Protein AF-A0A938MAY7-F1 (afdb_monomer_lite)

pLDDT: mean 86.53, std 16.16, range [38.97, 98.62]

Radius of gyration: 25.91 Å; chains: 1; bounding box: 100×34×67 Å

Secondary structure (DSSP, 8-state):
--PPPP-------------PPP-PPPEEEEE---EEEE--STT-TT-EEEEEEEEEEETTEEEEEEEEEE--GGGTTB-B-SS-SEEEEESTTS-B-SS-SEEEEETTEEGGGBPEEEEEEEE-BSEEEEEEEEE-SSEEEEEEEEEETT-SS-EEEEEEEESS----EEEEE-B-

Foldseek 3Di:
DDDDDDDDDDDDPPDPPPPPDDPFQKKDKDWPDWDWDQDPDPVRHRFIKIKIWMWIDGPPAIKIWMAIFRPGCVLVQWTDDDQAGIWICPPVVFQIDNHNQKWKDFPNHTLRRGDWPDWDWDDITQKTKIWTWGDDCFWTKIWMWMDGGPDNDIDIDIDTDTPHDGPDMDMDGDGD

Structure (mmCIF, N/CA/C/O backbone):
data_AF-A0A938MAY7-F1
#
_entry.id   AF-A0A938MAY7-F1
#
loop_
_atom_site.group_PDB
_atom_site.id
_atom_site.type_symbol
_atom_site.label_atom_id
_atom_site.label_alt_id
_atom_site.label_comp_id
_atom_site.label_asym_id
_atom_site.label_entity_id
_atom_site.label_seq_id
_atom_site.pdbx_PDB_ins_code
_atom_site.Cartn_x
_atom_site.Cartn_y
_atom_site.Cartn_z
_atom_site.occupancy
_atom_site.B_iso_or_equiv
_atom_site.auth_seq_id
_atom_site.auth_comp_id
_atom_site.auth_asym_id
_atom_site.auth_atom_id
_atom_site.pdbx_PDB_model_num
ATOM 1 N N . MET A 1 1 ? -77.585 -21.362 47.123 1.00 42.91 1 MET A N 1
ATOM 2 C CA . MET A 1 1 ? -76.107 -21.388 47.096 1.00 42.91 1 MET A CA 1
ATOM 3 C C . MET A 1 1 ? -75.673 -21.172 45.657 1.00 42.91 1 MET A C 1
ATOM 5 O O . MET A 1 1 ? -75.699 -22.120 44.889 1.00 42.91 1 MET A O 1
ATOM 9 N N . THR A 1 2 ? -75.339 -19.943 45.265 1.00 38.97 2 THR A N 1
ATOM 10 C CA . THR A 1 2 ? -74.936 -19.649 43.880 1.00 38.97 2 THR A CA 1
ATOM 11 C C . THR A 1 2 ? -73.815 -18.620 43.941 1.00 38.97 2 THR A C 1
ATOM 13 O O . THR A 1 2 ? -74.034 -17.493 44.377 1.00 38.97 2 THR A O 1
ATOM 16 N N . ARG A 1 3 ? -72.587 -19.046 43.630 1.00 40.00 3 ARG A N 1
ATOM 17 C CA . ARG A 1 3 ? -71.384 -18.204 43.654 1.00 40.00 3 ARG A CA 1
ATOM 18 C C . ARG A 1 3 ? -71.225 -17.517 42.295 1.00 40.00 3 ARG A C 1
ATOM 20 O O . ARG A 1 3 ? -71.131 -18.201 41.282 1.00 40.00 3 ARG A O 1
ATOM 27 N N . LEU A 1 4 ? -71.181 -16.185 42.298 1.00 42.34 4 LEU A N 1
ATOM 28 C CA . LEU A 1 4 ? -70.714 -15.363 41.179 1.00 42.34 4 LEU A CA 1
ATOM 29 C C . LEU A 1 4 ? -69.180 -15.438 41.118 1.00 42.34 4 LEU A C 1
ATOM 31 O O . LEU A 1 4 ? -68.519 -15.193 42.127 1.00 42.34 4 LEU A O 1
ATOM 35 N N . ALA A 1 5 ? -68.620 -15.745 39.949 1.00 44.94 5 ALA A N 1
ATOM 36 C CA . ALA A 1 5 ? -67.189 -15.633 39.680 1.00 44.94 5 ALA A CA 1
ATOM 37 C C . ALA A 1 5 ? -66.930 -14.358 38.862 1.00 44.94 5 ALA A C 1
ATOM 39 O O . ALA A 1 5 ? -67.436 -14.225 37.749 1.00 44.94 5 ALA A O 1
ATOM 40 N N . LEU A 1 6 ? -66.161 -13.419 39.421 1.00 44.78 6 LEU A N 1
ATOM 41 C CA . LEU A 1 6 ? -65.606 -12.283 38.682 1.00 44.78 6 LEU A CA 1
ATOM 42 C C . LEU A 1 6 ? -64.390 -12.757 37.877 1.00 44.78 6 LEU A C 1
ATOM 44 O O . LEU A 1 6 ? -63.420 -13.251 38.449 1.00 44.78 6 LEU A O 1
ATOM 48 N N . ILE A 1 7 ? -64.429 -12.561 36.561 1.00 47.28 7 ILE A N 1
ATOM 49 C CA . ILE A 1 7 ? -63.273 -12.711 35.674 1.00 47.28 7 ILE A CA 1
ATOM 50 C C . ILE A 1 7 ? -62.605 -11.337 35.574 1.00 47.28 7 ILE A C 1
ATOM 52 O O . ILE A 1 7 ? -63.145 -10.418 34.962 1.00 47.28 7 ILE A O 1
ATOM 56 N N . GLY A 1 8 ? -61.448 -11.184 36.218 1.00 44.94 8 GLY A N 1
ATOM 57 C CA . GLY A 1 8 ? -60.592 -10.011 36.067 1.00 44.94 8 GLY A CA 1
ATOM 58 C C . GLY A 1 8 ? -59.735 -10.138 34.809 1.00 44.94 8 GLY A C 1
ATOM 59 O O . GLY A 1 8 ? -58.940 -11.068 34.697 1.00 44.94 8 GLY A O 1
ATOM 60 N N . VAL A 1 9 ? -59.888 -9.208 33.867 1.00 48.16 9 VAL A N 1
ATOM 61 C CA . VAL A 1 9 ? -59.001 -9.076 32.703 1.00 48.16 9 VAL A CA 1
ATOM 62 C C . VAL A 1 9 ? -57.817 -8.202 33.111 1.00 48.16 9 VAL A C 1
ATOM 64 O O . VAL A 1 9 ? -57.969 -7.003 33.335 1.00 48.16 9 VAL A O 1
ATOM 67 N N . ALA A 1 10 ? -56.635 -8.803 33.232 1.00 50.62 10 ALA A N 1
ATOM 68 C CA . ALA A 1 10 ? -55.390 -8.072 33.429 1.00 50.62 10 ALA A CA 1
ATOM 69 C C . ALA A 1 10 ? -54.884 -7.556 32.072 1.00 50.62 10 ALA A C 1
ATOM 71 O O . ALA A 1 10 ? -54.465 -8.334 31.217 1.00 50.62 10 ALA A O 1
ATOM 72 N N . VAL A 1 11 ? -54.928 -6.238 31.869 1.00 52.69 11 VAL A N 1
ATOM 73 C CA . VAL A 1 11 ? -54.306 -5.573 30.717 1.00 52.69 11 VAL A CA 1
ATOM 74 C C . VAL A 1 11 ? -52.809 -5.448 31.001 1.00 52.69 11 VAL A C 1
ATOM 76 O O . VAL A 1 11 ? -52.375 -4.584 31.760 1.00 52.69 11 VAL A O 1
ATOM 79 N N . GLY A 1 12 ? -52.017 -6.355 30.430 1.00 48.31 12 GLY A N 1
ATOM 80 C CA . GLY A 1 12 ? -50.560 -6.293 30.479 1.00 48.31 12 GLY A CA 1
ATOM 81 C C . GLY A 1 12 ? -50.038 -5.192 29.558 1.00 48.31 12 GLY A C 1
ATOM 82 O O . GLY A 1 12 ? -50.085 -5.327 28.337 1.00 48.31 12 GLY A O 1
ATOM 83 N N . LEU A 1 13 ? -49.533 -4.105 30.139 1.00 53.72 13 LEU A N 1
ATOM 84 C CA . LEU A 1 13 ? -48.822 -3.055 29.417 1.00 53.72 13 LEU A CA 1
ATOM 85 C C . LEU A 1 13 ? -47.450 -3.605 28.987 1.00 53.72 13 LEU A C 1
ATOM 87 O O . LEU A 1 13 ? -46.509 -3.658 29.779 1.00 53.72 13 LEU A O 1
ATOM 91 N N . ALA A 1 14 ? -47.345 -4.069 27.742 1.00 57.06 14 ALA A N 1
ATOM 92 C CA . ALA A 1 14 ? -46.080 -4.499 27.163 1.00 57.06 14 ALA A CA 1
ATOM 93 C C . ALA A 1 14 ? -45.182 -3.271 26.938 1.00 57.06 14 ALA A C 1
ATOM 95 O O . ALA A 1 14 ? -45.362 -2.514 25.985 1.00 57.06 14 ALA A O 1
ATOM 96 N N . LEU A 1 15 ? -44.217 -3.058 27.8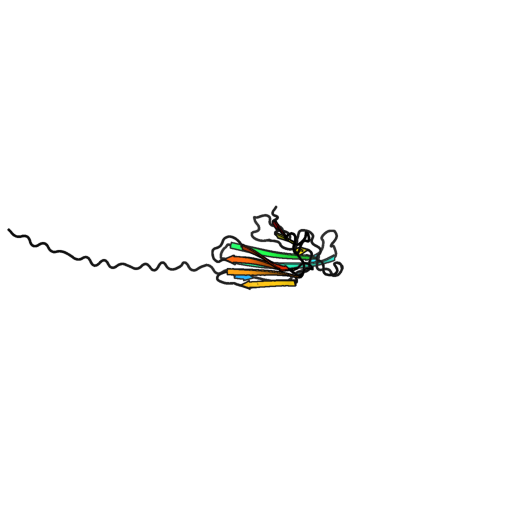34 1.00 52.91 15 LEU A N 1
ATOM 97 C CA . LEU A 1 15 ? -43.126 -2.110 27.626 1.00 52.91 15 LEU A CA 1
ATOM 98 C C . LEU A 1 15 ? -42.259 -2.621 26.472 1.00 52.91 15 LEU A C 1
ATOM 100 O O . LEU A 1 15 ? -41.430 -3.516 26.644 1.00 52.91 15 LEU A O 1
ATOM 104 N N . LEU A 1 16 ? -42.464 -2.047 25.287 1.00 52.69 16 LEU A N 1
ATOM 105 C CA . LEU A 1 16 ? -41.584 -2.220 24.140 1.00 52.69 16 LEU A CA 1
ATOM 106 C C . LEU A 1 16 ? -40.222 -1.605 24.504 1.00 52.69 16 LEU A C 1
ATOM 108 O O . LEU A 1 16 ? -40.011 -0.397 24.398 1.00 52.69 16 LEU A O 1
ATOM 112 N N . ARG A 1 17 ? -39.287 -2.428 24.989 1.00 54.19 17 ARG A N 1
ATOM 113 C CA . ARG A 1 17 ? -37.871 -2.057 25.037 1.00 54.19 17 ARG A CA 1
ATOM 114 C C . ARG A 1 17 ? -37.397 -1.968 23.591 1.00 54.19 17 ARG A C 1
ATOM 116 O O . ARG A 1 17 ? -37.033 -2.979 22.998 1.00 54.19 17 ARG A O 1
ATOM 123 N N . CYS A 1 18 ? -37.404 -0.765 23.024 1.00 48.69 18 CYS A N 1
ATOM 124 C CA . CYS A 1 18 ? -36.541 -0.469 21.891 1.00 48.69 18 CYS A CA 1
ATOM 125 C C . CYS A 1 18 ? -35.114 -0.763 22.358 1.00 48.69 18 CYS A C 1
ATOM 127 O O . CYS A 1 18 ? -34.572 -0.034 23.190 1.00 48.69 18 CYS A O 1
ATOM 129 N N . ALA A 1 19 ? -34.539 -1.873 21.898 1.00 56.53 19 ALA A N 1
ATOM 130 C CA . ALA A 1 19 ? -33.116 -2.117 22.032 1.00 56.53 19 ALA A CA 1
ATOM 131 C C . ALA A 1 19 ? -32.419 -0.975 21.286 1.00 56.53 19 ALA A C 1
ATOM 133 O O . ALA A 1 19 ? -32.427 -0.937 20.056 1.00 56.53 19 ALA A O 1
ATOM 134 N N . GLY A 1 20 ? -31.926 0.017 22.028 1.00 49.12 20 GLY A N 1
ATOM 135 C CA . GLY A 1 20 ? -31.097 1.066 21.458 1.00 49.12 20 GLY A CA 1
ATOM 136 C C . GLY A 1 20 ? -29.896 0.388 20.823 1.00 49.12 20 GLY A C 1
ATOM 137 O O . GLY A 1 20 ? -29.165 -0.317 21.516 1.00 49.12 20 GLY A O 1
ATOM 138 N N . ALA A 1 21 ? -29.736 0.539 19.508 1.00 61.38 21 ALA A N 1
ATOM 139 C CA . ALA A 1 21 ? -28.506 0.144 18.848 1.00 61.38 21 ALA A CA 1
ATOM 140 C C . ALA A 1 21 ? -27.360 0.854 19.577 1.00 61.38 21 ALA A C 1
ATOM 142 O O . ALA A 1 21 ? -27.365 2.081 19.692 1.00 61.38 21 ALA A O 1
ATOM 143 N N . GLU A 1 22 ? -26.438 0.078 20.138 1.00 62.03 22 GLU A N 1
ATOM 144 C CA . GLU A 1 22 ? -25.257 0.618 20.796 1.00 62.03 22 GLU A CA 1
ATOM 145 C C . GLU A 1 22 ? -24.526 1.520 19.796 1.00 62.03 22 GLU A C 1
ATOM 147 O O . GLU A 1 22 ? -24.311 1.139 18.640 1.00 62.03 22 GLU A O 1
ATOM 152 N N . ALA A 1 23 ? -24.234 2.756 20.205 1.00 68.56 23 ALA A N 1
ATOM 153 C CA . ALA A 1 23 ? -23.611 3.732 19.327 1.00 68.56 23 ALA A CA 1
ATOM 154 C C . ALA A 1 23 ? -22.223 3.219 18.922 1.00 68.56 23 ALA A C 1
ATOM 156 O O . ALA A 1 23 ? -21.291 3.185 19.723 1.00 68.56 23 ALA A O 1
ATOM 157 N N . LYS A 1 24 ? -22.109 2.801 17.663 1.00 83.44 24 LYS A N 1
ATOM 158 C CA . LYS A 1 24 ? -20.877 2.311 17.052 1.00 83.44 24 LYS A CA 1
ATOM 159 C C . LYS A 1 24 ? -19.767 3.358 17.177 1.00 83.44 24 LYS A C 1
ATOM 161 O O . LYS A 1 24 ? -19.937 4.494 16.737 1.00 83.44 24 LYS A O 1
ATOM 166 N N . THR A 1 25 ? -18.629 2.988 17.772 1.00 91.38 25 THR A N 1
ATOM 167 C CA . THR A 1 25 ? -17.467 3.883 17.877 1.00 91.38 25 THR A CA 1
ATOM 168 C C . THR A 1 25 ? -16.945 4.201 16.476 1.00 91.38 25 THR A C 1
ATOM 170 O O . THR A 1 25 ? -16.544 3.276 15.768 1.00 91.38 25 THR A O 1
ATOM 173 N N . PRO A 1 26 ? -16.945 5.466 16.032 1.00 94.88 26 PRO A N 1
ATOM 174 C CA . PRO A 1 26 ? -16.526 5.789 14.679 1.00 94.88 26 PRO A CA 1
ATOM 175 C C . PRO A 1 26 ? -15.035 5.509 14.484 1.00 94.88 26 PRO A C 1
ATOM 177 O O . PRO A 1 26 ? -14.217 5.685 15.390 1.00 94.88 26 PRO A O 1
ATOM 180 N N . VAL A 1 27 ? -14.690 5.116 13.266 1.00 97.62 27 VAL A N 1
ATOM 181 C CA . VAL A 1 27 ? -13.322 4.957 12.804 1.00 97.62 27 VAL A CA 1
ATOM 182 C C . VAL A 1 27 ? -12.778 6.312 12.373 1.00 97.62 27 VAL A C 1
ATOM 184 O O . VAL A 1 27 ? -13.333 6.964 11.484 1.00 97.62 27 VAL A O 1
ATOM 187 N N . THR A 1 28 ? -11.674 6.730 12.978 1.00 97.81 28 THR A N 1
ATOM 188 C CA . THR A 1 28 ? -10.904 7.899 12.559 1.00 97.81 28 THR A CA 1
ATOM 189 C C . THR A 1 28 ? -9.724 7.457 11.704 1.00 97.81 28 THR A C 1
ATOM 191 O O . THR A 1 28 ? -9.133 6.395 11.921 1.00 97.81 28 THR A O 1
ATOM 194 N N . VAL A 1 29 ? -9.389 8.269 10.702 1.00 98.12 29 VAL A N 1
ATOM 195 C CA . VAL A 1 29 ? -8.237 8.029 9.834 1.00 98.12 29 VAL A CA 1
ATOM 196 C C . VAL A 1 29 ? -7.326 9.245 9.874 1.00 98.12 29 VAL A C 1
ATOM 198 O O . VAL A 1 29 ? -7.790 10.377 9.771 1.00 98.12 29 VAL A O 1
ATOM 201 N N . SER A 1 30 ? -6.025 9.019 10.044 1.00 97.62 30 SER A N 1
ATOM 202 C CA . SER A 1 30 ? -5.022 10.086 10.014 1.00 97.62 30 SER A CA 1
ATOM 203 C C . SER A 1 30 ? -3.908 9.764 9.031 1.00 97.62 30 SER A C 1
ATOM 205 O O . SER A 1 30 ? -3.402 8.644 8.992 1.00 97.62 30 SER A O 1
ATOM 207 N N . ASP A 1 31 ? -3.521 10.766 8.250 1.00 97.44 31 ASP A N 1
ATOM 208 C CA . ASP A 1 31 ? -2.471 10.696 7.242 1.00 97.44 31 ASP A CA 1
ATOM 209 C C . ASP A 1 31 ? -1.627 11.965 7.347 1.00 97.44 31 ASP A C 1
ATOM 211 O O . ASP A 1 31 ? -2.150 13.076 7.270 1.00 97.44 31 ASP A O 1
ATOM 215 N N . LYS A 1 32 ? -0.320 11.808 7.559 1.00 91.81 32 LYS A N 1
ATOM 216 C CA . LYS A 1 32 ? 0.619 12.939 7.639 1.00 91.81 32 LYS A CA 1
ATOM 217 C C . LYS A 1 32 ? 1.245 13.277 6.284 1.00 91.81 32 LYS A C 1
ATOM 219 O O . LYS A 1 32 ? 2.141 14.117 6.218 1.00 91.81 32 LYS A O 1
ATOM 224 N N . GLY A 1 33 ? 0.796 12.616 5.220 1.00 95.81 33 GLY A N 1
ATOM 225 C CA . GLY A 1 33 ? 1.395 12.702 3.901 1.00 95.81 33 GLY A CA 1
ATOM 226 C C . GLY A 1 33 ? 2.770 12.029 3.832 1.00 95.81 33 GLY A C 1
ATOM 227 O O . GLY A 1 33 ? 3.271 11.500 4.833 1.00 95.81 33 GLY A O 1
ATOM 228 N N . PRO A 1 34 ? 3.387 12.031 2.641 1.00 96.06 34 PRO A N 1
ATOM 229 C CA . PRO A 1 34 ? 4.725 11.492 2.455 1.00 96.06 34 PRO A CA 1
ATOM 230 C C . PRO A 1 34 ? 5.749 12.323 3.232 1.00 96.06 34 PRO A C 1
ATOM 232 O O . PRO A 1 34 ? 5.773 13.552 3.160 1.00 96.06 34 PRO A O 1
ATOM 235 N N . GLN A 1 35 ? 6.614 11.630 3.957 1.00 95.50 35 GLN A N 1
ATOM 236 C CA . GLN A 1 35 ? 7.799 12.169 4.605 1.00 95.50 35 GLN A CA 1
ATOM 237 C C . GLN A 1 35 ? 9.023 11.672 3.842 1.00 95.50 35 GLN A C 1
ATOM 239 O O . GLN A 1 35 ? 9.025 10.557 3.322 1.00 95.50 35 GLN A O 1
ATOM 244 N N . TYR A 1 36 ? 10.069 12.493 3.770 1.00 95.12 36 TYR A N 1
ATOM 245 C CA . TYR A 1 36 ? 11.293 12.127 3.066 1.00 95.12 36 TYR A CA 1
ATOM 246 C C . TYR A 1 36 ? 12.493 12.199 3.992 1.00 95.12 36 TYR A C 1
ATOM 248 O O . TYR A 1 36 ? 12.634 13.147 4.764 1.00 95.12 36 TYR A O 1
ATOM 256 N N . ARG A 1 37 ? 13.381 11.214 3.878 1.00 93.06 37 ARG A N 1
ATOM 257 C CA . ARG A 1 37 ? 14.632 11.160 4.636 1.00 93.06 37 ARG A CA 1
ATOM 258 C C . ARG A 1 37 ? 15.784 10.681 3.770 1.00 93.06 37 ARG A C 1
ATOM 260 O O . ARG A 1 37 ? 15.583 9.983 2.780 1.00 93.06 37 ARG A O 1
ATOM 267 N N . THR A 1 38 ? 16.994 11.014 4.189 1.00 94.31 38 THR A N 1
ATOM 268 C CA . THR A 1 38 ? 18.214 10.442 3.624 1.00 94.31 38 THR A CA 1
ATOM 269 C C . THR A 1 38 ? 18.517 9.125 4.326 1.00 94.31 38 THR A C 1
ATOM 271 O O . THR A 1 38 ? 18.534 9.056 5.556 1.00 94.31 38 THR A O 1
ATOM 274 N N . SER A 1 39 ? 18.723 8.065 3.552 1.00 89.44 39 SER A N 1
ATOM 275 C CA . SER A 1 39 ? 18.990 6.734 4.085 1.00 89.44 39 SER A CA 1
ATOM 276 C C . SER A 1 39 ? 20.431 6.568 4.564 1.00 89.44 39 SER A C 1
ATOM 278 O O . SER A 1 39 ? 21.372 7.151 4.022 1.00 89.44 39 SER A O 1
ATOM 280 N N . GLN A 1 40 ? 20.575 5.727 5.587 1.00 88.69 40 GLN A N 1
ATOM 281 C CA . GLN A 1 40 ? 21.846 5.212 6.097 1.00 88.69 40 GLN A CA 1
ATOM 282 C C . GLN A 1 40 ? 21.950 3.685 5.935 1.00 88.69 40 GLN A C 1
ATOM 284 O O . GLN A 1 40 ? 22.878 3.079 6.461 1.00 88.69 40 GLN A O 1
ATOM 289 N N . TYR A 1 41 ? 20.997 3.048 5.245 1.00 83.38 41 TYR A N 1
ATOM 290 C CA . TYR A 1 41 ? 21.063 1.615 4.970 1.00 83.38 41 TYR A CA 1
ATOM 291 C C . TYR A 1 41 ? 22.261 1.307 4.072 1.00 83.38 41 TYR A C 1
ATOM 293 O O . TYR A 1 41 ? 22.546 2.067 3.141 1.00 83.38 41 TYR A O 1
ATOM 301 N N . ALA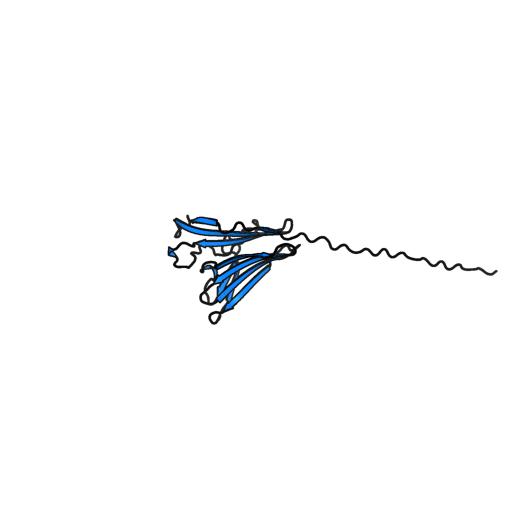 A 1 42 ? 22.933 0.184 4.340 1.00 82.75 42 ALA A N 1
ATOM 302 C CA . ALA A 1 42 ? 23.954 -0.352 3.446 1.00 82.75 42 ALA A CA 1
ATOM 303 C C . ALA A 1 42 ? 23.391 -0.448 2.014 1.00 82.75 42 ALA A C 1
ATOM 305 O O . ALA A 1 42 ? 22.200 -0.697 1.831 1.00 82.75 42 ALA A O 1
ATOM 306 N N . ASP A 1 43 ? 24.226 -0.144 1.019 1.00 85.25 43 ASP A N 1
ATOM 307 C CA . ASP A 1 43 ? 23.881 -0.066 -0.414 1.00 85.25 43 ASP A CA 1
ATOM 308 C C . ASP A 1 43 ? 22.883 1.036 -0.824 1.00 85.25 43 ASP A C 1
ATOM 310 O O . ASP A 1 43 ? 22.647 1.255 -2.010 1.00 85.25 43 ASP A O 1
ATOM 314 N N . HIS A 1 44 ? 22.353 1.795 0.139 1.00 87.88 44 HIS A N 1
ATOM 315 C CA . HIS A 1 44 ? 21.455 2.929 -0.085 1.00 87.88 44 HIS A CA 1
ATOM 316 C C . HIS A 1 44 ? 21.845 4.154 0.758 1.00 87.88 44 HIS A C 1
ATOM 318 O O . HIS A 1 44 ? 20.987 4.953 1.155 1.00 87.88 44 HIS A O 1
ATOM 324 N N . VAL A 1 45 ? 23.131 4.307 1.085 1.00 92.25 45 VAL A N 1
ATOM 325 C CA . VAL A 1 45 ? 23.627 5.459 1.850 1.00 92.25 45 VAL A CA 1
ATOM 326 C C . VAL A 1 45 ? 23.484 6.721 1.003 1.00 92.25 45 VAL A C 1
ATOM 328 O O . VAL A 1 45 ? 23.914 6.763 -0.145 1.00 92.25 45 VAL A O 1
ATOM 331 N N . GLY A 1 46 ? 22.872 7.762 1.568 1.00 93.06 46 GLY A N 1
ATOM 332 C CA . GLY A 1 46 ? 22.663 9.031 0.867 1.00 93.06 46 GLY A CA 1
ATOM 333 C C . GLY A 1 46 ? 21.434 9.057 -0.046 1.00 93.06 46 GLY A C 1
ATOM 334 O O . GLY A 1 46 ? 21.030 10.136 -0.469 1.00 93.06 46 GLY A O 1
ATOM 335 N N . HIS A 1 47 ? 20.797 7.910 -0.298 1.00 94.44 47 HIS A N 1
ATOM 336 C CA . HIS A 1 47 ? 19.613 7.844 -1.149 1.00 94.44 47 HIS A CA 1
ATOM 337 C C . HIS A 1 47 ? 18.389 8.463 -0.464 1.00 94.44 47 HIS A C 1
ATOM 339 O O . HIS A 1 47 ? 18.211 8.353 0.756 1.00 94.44 47 HIS A O 1
ATOM 345 N N . ARG A 1 48 ? 17.491 9.051 -1.259 1.00 94.06 48 ARG A N 1
ATOM 346 C CA . ARG A 1 48 ? 16.203 9.560 -0.769 1.00 94.06 48 ARG A CA 1
ATOM 347 C C . ARG A 1 48 ? 15.200 8.428 -0.533 1.00 94.06 48 ARG A C 1
ATOM 349 O O . ARG A 1 48 ? 14.831 7.708 -1.456 1.00 94.06 48 ARG A O 1
ATOM 356 N N . TYR A 1 49 ? 14.691 8.334 0.691 1.00 92.38 49 TYR A N 1
ATOM 357 C CA . TYR A 1 49 ? 13.584 7.457 1.067 1.00 92.38 49 TYR A CA 1
ATOM 358 C C . TYR A 1 49 ? 12.298 8.249 1.238 1.00 92.38 49 TYR A C 1
ATOM 360 O O . TYR A 1 49 ? 12.316 9.366 1.753 1.00 92.38 49 TYR A O 1
ATOM 368 N N . GLU A 1 50 ? 11.198 7.647 0.809 1.00 93.06 50 GLU A N 1
ATOM 369 C CA . GLU A 1 50 ? 9.839 8.066 1.117 1.00 93.06 50 GLU A CA 1
ATOM 370 C C . GLU A 1 50 ? 9.273 7.134 2.189 1.00 93.06 50 GLU A C 1
ATOM 372 O O . GLU A 1 50 ? 9.353 5.914 2.055 1.00 93.06 50 GLU A O 1
ATOM 377 N N . ASP A 1 51 ? 8.704 7.717 3.239 1.00 92.62 51 ASP A N 1
ATOM 378 C CA . ASP A 1 51 ? 7.980 7.032 4.301 1.00 92.62 51 ASP A CA 1
ATOM 379 C C . ASP A 1 51 ? 6.591 7.674 4.420 1.00 92.62 51 ASP A C 1
ATOM 381 O O . ASP A 1 51 ? 6.466 8.898 4.497 1.00 92.62 51 ASP A O 1
ATOM 385 N N . ARG A 1 52 ? 5.526 6.877 4.477 1.00 95.06 52 ARG A N 1
ATOM 386 C CA . ARG A 1 52 ? 4.164 7.384 4.691 1.00 95.06 52 ARG A CA 1
ATOM 387 C C . ARG A 1 52 ? 3.370 6.419 5.545 1.00 95.06 52 ARG A C 1
ATOM 389 O O . ARG A 1 52 ? 3.279 5.244 5.221 1.00 95.06 52 ARG A O 1
ATOM 396 N N . THR A 1 53 ? 2.765 6.914 6.619 1.00 95.75 53 THR A N 1
ATOM 397 C CA . THR A 1 53 ? 1.902 6.104 7.487 1.00 95.75 53 THR A CA 1
ATOM 398 C C . THR A 1 53 ? 0.501 6.680 7.502 1.00 95.75 53 THR A C 1
ATOM 400 O O . THR A 1 53 ? 0.323 7.846 7.856 1.00 95.75 53 THR A O 1
ATOM 403 N N . VAL A 1 54 ? -0.484 5.832 7.217 1.00 97.75 54 VAL A N 1
ATOM 404 C CA . VAL A 1 54 ? -1.894 6.108 7.491 1.00 97.75 54 VAL A CA 1
ATOM 405 C C . VAL A 1 54 ? -2.330 5.271 8.683 1.00 97.75 54 VAL A C 1
ATOM 407 O O . VAL A 1 54 ? -2.079 4.071 8.727 1.00 97.75 54 VAL A O 1
ATOM 410 N N . THR A 1 55 ? -2.956 5.900 9.674 1.00 97.50 55 THR A N 1
ATOM 411 C CA . THR A 1 55 ? -3.457 5.210 10.869 1.00 97.50 55 THR A CA 1
ATOM 412 C C . THR A 1 55 ? -4.974 5.121 10.823 1.00 97.50 55 THR A C 1
ATOM 414 O O . THR A 1 55 ? -5.631 6.151 10.684 1.00 97.50 55 THR A O 1
ATOM 417 N N . LEU A 1 56 ? -5.506 3.907 10.976 1.00 98.00 56 LEU A N 1
ATOM 418 C CA . LEU A 1 56 ? -6.923 3.600 11.173 1.00 98.00 56 LEU A CA 1
ATOM 419 C C . LEU A 1 56 ? -7.153 3.344 12.668 1.00 98.00 56 LEU A C 1
ATOM 421 O O . LEU A 1 56 ? -6.463 2.503 13.250 1.00 98.00 56 LEU A O 1
ATOM 425 N N . GLN A 1 57 ? -8.093 4.047 13.296 1.00 97.06 57 GLN A N 1
ATOM 426 C CA . GLN A 1 57 ? -8.348 3.912 14.732 1.00 97.06 57 GLN A CA 1
ATOM 427 C C . GLN A 1 57 ? -9.842 3.836 15.051 1.00 97.06 57 GLN A C 1
ATOM 429 O O . GLN A 1 57 ? -10.621 4.649 14.571 1.00 97.06 57 GLN A O 1
ATOM 434 N N . CYS A 1 58 ? -10.229 2.886 15.903 1.00 96.12 58 CYS A N 1
ATOM 435 C CA . CYS A 1 58 ? -11.588 2.701 16.408 1.00 96.12 58 CYS A CA 1
ATOM 436 C C . CYS A 1 58 ? -11.534 2.423 17.917 1.00 96.12 58 CYS A C 1
ATOM 438 O O . CYS A 1 58 ? -11.205 1.316 18.340 1.00 96.12 58 CYS A O 1
ATOM 440 N N . GLY A 1 59 ? -11.837 3.430 18.741 1.00 92.56 59 GLY A N 1
ATOM 441 C CA . GLY A 1 59 ? -11.655 3.330 20.192 1.00 92.56 59 GLY A CA 1
ATOM 442 C C . GLY A 1 59 ? -10.183 3.092 20.543 1.00 92.56 59 GLY A C 1
ATOM 443 O O . GLY A 1 59 ? -9.321 3.891 20.167 1.00 92.56 59 GLY A O 1
ATOM 444 N N . GLU A 1 60 ? -9.906 1.986 21.236 1.00 91.94 60 GLU A N 1
ATOM 445 C CA . GLU A 1 60 ? -8.549 1.548 21.601 1.00 91.94 60 GLU A CA 1
ATOM 446 C C . GLU A 1 60 ? -7.842 0.760 20.485 1.00 91.94 60 GLU A C 1
ATOM 448 O O . GLU A 1 60 ? -6.620 0.614 20.504 1.00 91.94 60 GLU A O 1
ATOM 453 N N . VAL A 1 61 ? -8.583 0.275 19.482 1.00 93.19 61 VAL A N 1
ATOM 454 C CA . VAL A 1 61 ? -8.018 -0.473 18.354 1.00 93.19 61 VAL A CA 1
ATOM 455 C C . VAL A 1 61 ? -7.337 0.493 17.393 1.00 93.19 61 VAL A C 1
ATOM 457 O O . VAL A 1 61 ? -7.954 1.451 16.921 1.00 93.19 61 VAL A O 1
ATOM 460 N N . ARG A 1 62 ? -6.072 0.220 17.060 1.00 95.00 62 ARG A N 1
ATOM 461 C CA . ARG A 1 62 ? -5.269 1.048 16.157 1.00 95.00 62 ARG A CA 1
ATOM 462 C C . ARG A 1 62 ? -4.409 0.197 15.229 1.00 95.00 62 ARG A C 1
ATOM 464 O O . ARG A 1 62 ? -3.588 -0.591 15.689 1.00 95.00 62 ARG A O 1
ATOM 471 N N . TYR A 1 63 ? -4.509 0.482 13.934 1.00 95.25 63 TYR A N 1
ATOM 472 C CA . TYR A 1 63 ? -3.665 -0.097 12.894 1.00 95.25 63 TYR A CA 1
ATOM 473 C C . TYR A 1 63 ? -2.948 0.990 12.110 1.00 95.25 63 TYR A C 1
ATOM 475 O O . TYR A 1 63 ? -3.547 1.999 11.742 1.00 95.25 63 TYR A O 1
ATOM 483 N N . GLY A 1 64 ? -1.660 0.792 11.855 1.00 95.25 64 GLY A N 1
ATOM 484 C CA . GLY A 1 64 ? -0.874 1.676 11.000 1.00 95.25 64 GLY A CA 1
ATOM 485 C C . GLY A 1 64 ? -0.553 0.961 9.704 1.00 95.25 64 GLY A C 1
ATOM 486 O O . GLY A 1 64 ? 0.062 -0.088 9.760 1.00 95.25 64 GLY A O 1
ATOM 487 N N . ILE A 1 65 ? -0.919 1.527 8.560 1.00 96.12 65 ILE A N 1
ATOM 488 C CA . ILE A 1 65 ? -0.487 1.056 7.243 1.00 96.12 65 ILE A CA 1
ATOM 489 C C . ILE A 1 65 ? 0.659 1.948 6.797 1.00 96.12 65 ILE A C 1
ATOM 491 O O . ILE A 1 65 ? 0.493 3.165 6.683 1.00 96.12 65 ILE A O 1
ATOM 495 N N . HIS A 1 66 ? 1.827 1.353 6.586 1.00 94.62 66 HIS A N 1
ATOM 496 C CA . HIS A 1 66 ? 3.041 2.071 6.231 1.00 94.62 66 HIS A CA 1
ATOM 497 C C . HIS A 1 66 ? 3.461 1.756 4.806 1.00 94.62 66 HIS A C 1
ATOM 499 O O . HIS A 1 66 ? 3.492 0.597 4.408 1.00 94.62 66 HIS A O 1
ATOM 505 N N . TYR A 1 67 ? 3.828 2.786 4.060 1.00 94.44 67 TYR A N 1
ATOM 506 C CA . TYR A 1 67 ? 4.606 2.661 2.846 1.00 94.44 67 TYR A CA 1
ATOM 507 C C . TYR A 1 67 ? 6.027 3.156 3.103 1.00 94.44 67 TYR A C 1
ATOM 509 O O . TYR A 1 67 ? 6.213 4.220 3.698 1.00 94.44 67 TYR A O 1
ATOM 517 N N . ARG A 1 68 ? 7.011 2.407 2.607 1.00 91.62 68 ARG A N 1
ATOM 518 C CA . ARG A 1 68 ? 8.416 2.807 2.570 1.00 91.62 68 ARG A CA 1
ATOM 519 C C . ARG A 1 68 ? 9.035 2.444 1.231 1.00 91.62 68 ARG A C 1
ATOM 521 O O . ARG A 1 68 ? 8.835 1.343 0.731 1.00 91.62 68 ARG A O 1
ATOM 528 N N . GLY A 1 69 ? 9.870 3.323 0.691 1.00 91.00 69 GLY A N 1
ATOM 529 C CA . GLY A 1 69 ? 10.647 2.998 -0.499 1.00 91.00 69 GLY A CA 1
ATOM 530 C C . GLY A 1 69 ? 11.816 3.939 -0.734 1.00 91.00 69 GLY A C 1
ATOM 531 O O . GLY A 1 69 ? 11.703 5.143 -0.510 1.00 91.00 69 GLY A O 1
ATOM 532 N N . CYS A 1 70 ? 12.930 3.404 -1.232 1.00 92.81 70 CYS A N 1
ATOM 533 C CA . CYS A 1 70 ? 14.003 4.218 -1.787 1.00 92.81 70 CYS A CA 1
ATOM 534 C C . CYS A 1 70 ? 13.569 4.779 -3.147 1.00 92.81 70 CYS A C 1
ATOM 536 O O . CYS A 1 70 ? 13.505 4.040 -4.128 1.00 92.81 70 CYS A O 1
ATOM 538 N N . VAL A 1 71 ? 13.269 6.075 -3.205 1.00 92.75 71 VAL A N 1
ATOM 539 C CA . VAL A 1 71 ? 12.740 6.780 -4.391 1.00 92.75 71 VAL A CA 1
ATOM 540 C C . VAL A 1 71 ? 13.797 7.633 -5.093 1.00 92.75 71 VAL A C 1
ATOM 542 O O . VAL A 1 71 ? 13.467 8.571 -5.822 1.00 92.75 71 VAL A O 1
ATOM 545 N N . ASP A 1 72 ? 15.064 7.333 -4.824 1.00 93.06 72 ASP A N 1
ATOM 546 C CA . ASP A 1 72 ? 16.211 8.001 -5.418 1.00 93.06 72 ASP A CA 1
ATOM 547 C C . ASP A 1 72 ? 16.223 7.877 -6.950 1.00 93.06 72 ASP A C 1
ATOM 549 O O . ASP A 1 72 ? 15.869 6.836 -7.512 1.00 93.06 72 ASP A O 1
ATOM 553 N N . GLU A 1 73 ? 16.640 8.941 -7.637 1.00 89.50 73 GLU A N 1
ATOM 554 C CA . GLU A 1 73 ? 16.634 9.000 -9.104 1.00 89.50 73 GLU A CA 1
ATOM 555 C C . GLU A 1 73 ? 17.561 7.955 -9.739 1.00 89.50 73 GLU A C 1
ATOM 557 O O . GLU A 1 73 ? 17.295 7.486 -10.851 1.00 89.50 73 GLU A O 1
ATOM 562 N N . SER A 1 74 ? 18.592 7.510 -9.009 1.00 88.81 74 SER A N 1
ATOM 563 C CA . SER A 1 74 ? 19.485 6.425 -9.432 1.00 88.81 74 SER A CA 1
ATOM 564 C C . SER A 1 74 ? 18.747 5.118 -9.760 1.00 88.81 74 SER A C 1
ATOM 566 O O . SER A 1 74 ? 19.245 4.313 -10.550 1.00 88.81 74 SER A O 1
ATOM 568 N N . HIS A 1 75 ? 17.528 4.924 -9.242 1.00 86.12 75 HIS A N 1
ATOM 569 C CA . HIS A 1 75 ? 16.709 3.738 -9.491 1.00 86.12 75 HIS A CA 1
ATOM 570 C C . HIS A 1 75 ? 15.856 3.798 -10.770 1.00 86.12 75 HIS A C 1
ATOM 572 O O . HIS A 1 75 ? 15.128 2.847 -11.055 1.00 86.12 75 HIS A O 1
ATOM 578 N N . LYS A 1 76 ? 15.938 4.869 -11.576 1.00 85.94 76 LYS A N 1
ATOM 579 C CA . LYS A 1 76 ? 15.270 4.974 -12.895 1.00 85.94 76 LYS A CA 1
ATOM 580 C C . LYS A 1 76 ? 13.767 4.636 -12.859 1.00 85.94 76 LYS A C 1
ATOM 582 O O . LYS A 1 76 ? 13.250 3.950 -13.738 1.00 85.94 76 LYS A O 1
ATOM 587 N N . GLY A 1 77 ? 13.067 5.092 -11.819 1.00 75.56 77 GLY A N 1
ATOM 588 C CA . GLY A 1 77 ? 11.624 4.872 -11.641 1.00 75.56 77 GLY A CA 1
ATOM 589 C C . GLY A 1 77 ? 11.240 3.566 -10.933 1.00 75.56 77 GLY A C 1
ATOM 590 O O . GLY A 1 77 ? 10.057 3.352 -10.665 1.00 75.56 77 GLY A O 1
ATOM 591 N N . ARG A 1 78 ? 12.212 2.716 -10.584 1.00 87.31 78 ARG A N 1
ATOM 592 C CA . ARG A 1 78 ? 12.029 1.616 -9.625 1.00 87.31 78 ARG A CA 1
ATOM 593 C C . ARG A 1 78 ? 12.230 2.119 -8.199 1.00 87.31 78 ARG A C 1
ATOM 595 O O . ARG A 1 78 ? 12.784 3.193 -7.980 1.00 87.31 78 ARG A O 1
ATOM 602 N N . VAL A 1 79 ? 11.781 1.327 -7.236 1.00 85.56 79 VAL A N 1
ATOM 603 C CA . VAL A 1 79 ? 12.0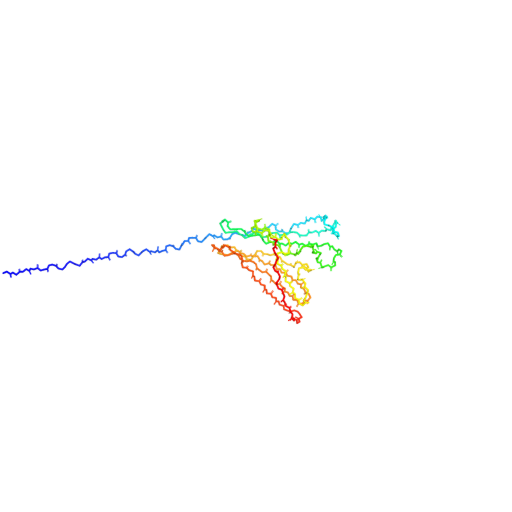14 1.564 -5.813 1.00 85.56 79 VAL A CA 1
ATOM 604 C C . VAL A 1 79 ? 13.055 0.573 -5.319 1.00 85.56 79 VAL A C 1
ATOM 606 O O . VAL A 1 79 ? 12.923 -0.630 -5.535 1.00 85.56 79 VAL A O 1
ATOM 609 N N . GLY A 1 80 ? 14.090 1.077 -4.648 1.00 77.25 80 GLY A N 1
ATOM 610 C CA . GLY A 1 80 ? 14.980 0.229 -3.858 1.00 77.25 80 GLY A CA 1
ATOM 611 C C . GLY A 1 80 ? 14.255 -0.226 -2.593 1.00 77.25 80 GLY A C 1
ATOM 612 O O . GLY A 1 80 ? 13.749 0.608 -1.836 1.00 77.25 80 GLY A O 1
ATOM 613 N N . VAL A 1 81 ? 14.169 -1.538 -2.381 1.00 70.69 81 VAL A N 1
ATOM 614 C CA . VAL A 1 81 ? 13.401 -2.134 -1.285 1.00 70.69 81 VAL A CA 1
ATOM 615 C C . VAL A 1 81 ? 14.340 -2.975 -0.424 1.00 70.69 81 VAL A C 1
ATOM 617 O O . VAL A 1 81 ? 14.834 -3.997 -0.884 1.00 70.69 81 VAL A O 1
ATOM 620 N N . VAL A 1 82 ? 14.612 -2.533 0.809 1.00 73.75 82 VAL A N 1
ATOM 621 C CA . VAL A 1 82 ? 15.483 -3.275 1.745 1.00 73.75 82 VAL A CA 1
ATOM 622 C C . VAL A 1 82 ? 14.698 -4.402 2.423 1.00 73.75 82 VAL A C 1
ATOM 624 O O . VAL A 1 82 ? 15.111 -5.553 2.385 1.00 73.75 82 VAL A O 1
ATOM 627 N N . GLU A 1 83 ? 13.536 -4.082 3.002 1.00 76.94 83 GLU A N 1
ATOM 628 C CA . GLU A 1 83 ? 12.701 -5.044 3.750 1.00 76.94 83 GLU A CA 1
ATOM 629 C C . GLU A 1 83 ? 11.362 -5.336 3.050 1.00 76.94 83 GLU A C 1
ATOM 631 O O . GLU A 1 83 ? 10.794 -6.415 3.184 1.00 76.94 83 GLU A O 1
ATOM 636 N N . GLY A 1 84 ? 10.856 -4.393 2.260 1.00 84.81 84 GLY A N 1
ATOM 637 C CA . GLY A 1 84 ? 9.573 -4.456 1.558 1.00 84.81 84 GLY A CA 1
ATOM 638 C C . GLY A 1 84 ? 8.902 -3.081 1.540 1.00 84.81 84 GLY A C 1
ATOM 639 O O . GLY A 1 84 ? 9.334 -2.176 2.257 1.00 84.81 84 GLY A O 1
ATOM 640 N N . SER A 1 85 ? 7.871 -2.905 0.710 1.00 88.44 85 SER A N 1
ATOM 641 C CA . SER A 1 85 ? 7.252 -1.588 0.507 1.00 88.44 85 SER A CA 1
ATOM 642 C C . SER A 1 85 ? 6.068 -1.306 1.430 1.00 88.44 85 SER A C 1
ATOM 644 O O . SER A 1 85 ? 5.891 -0.162 1.836 1.00 88.44 85 SER A O 1
ATOM 646 N N . VAL A 1 86 ? 5.274 -2.324 1.787 1.00 93.69 86 VAL A N 1
ATOM 647 C CA . VAL A 1 86 ? 4.086 -2.187 2.648 1.00 93.69 86 VAL A CA 1
ATOM 648 C C . VAL A 1 86 ? 4.357 -2.797 4.019 1.00 93.69 86 VAL A C 1
ATOM 650 O O . VAL A 1 86 ? 4.686 -3.976 4.126 1.00 93.69 86 VAL A O 1
ATOM 653 N N . GLY A 1 87 ? 4.242 -1.997 5.072 1.00 92.38 87 GLY A N 1
ATOM 654 C CA . GLY A 1 87 ? 4.469 -2.365 6.469 1.00 92.38 87 GLY A CA 1
ATOM 655 C C . GLY A 1 87 ? 3.246 -2.132 7.350 1.00 92.38 87 GLY A C 1
ATOM 656 O O . GLY A 1 87 ? 2.289 -1.470 6.939 1.00 92.38 87 GLY A O 1
ATOM 657 N N . MET A 1 88 ? 3.304 -2.635 8.586 1.00 92.44 88 MET A N 1
ATOM 658 C CA . MET A 1 88 ? 2.238 -2.440 9.574 1.00 92.44 88 MET A CA 1
ATOM 659 C C . MET A 1 88 ? 2.784 -2.094 10.971 1.00 92.44 88 MET A C 1
ATOM 661 O O . MET A 1 88 ? 2.751 -2.921 11.871 1.00 92.44 88 MET A O 1
ATOM 665 N N . PRO A 1 89 ? 3.289 -0.868 11.210 1.00 89.06 89 PRO A N 1
ATOM 666 C CA . PRO A 1 89 ? 3.965 -0.500 12.464 1.00 89.06 89 PRO A CA 1
ATOM 667 C C . PRO A 1 89 ? 3.063 -0.473 13.712 1.00 89.06 89 PRO A C 1
ATOM 669 O O . PRO A 1 89 ? 3.554 -0.243 14.816 1.00 89.06 89 PRO A O 1
ATOM 672 N N . ALA A 1 90 ? 1.748 -0.633 13.554 1.00 89.81 90 ALA A N 1
ATOM 673 C CA . ALA A 1 90 ? 0.815 -0.794 14.661 1.00 89.81 90 ALA A CA 1
ATOM 674 C C . ALA A 1 90 ? -0.244 -1.853 14.307 1.00 89.81 90 ALA A C 1
ATOM 676 O O . ALA A 1 90 ? -0.717 -1.830 13.164 1.00 89.81 90 ALA A O 1
ATOM 677 N N . PRO A 1 91 ? -0.657 -2.709 15.262 1.00 87.12 91 PRO A N 1
ATOM 678 C CA . PRO A 1 91 ? -0.244 -2.739 16.677 1.00 87.12 91 PRO A CA 1
ATOM 679 C C . PRO A 1 91 ? 1.236 -3.127 16.874 1.00 87.12 91 PRO A C 1
ATOM 681 O O . PRO A 1 91 ? 1.766 -3.973 16.163 1.00 87.12 91 PRO A O 1
ATOM 684 N N . SER A 1 92 ? 1.929 -2.457 17.805 1.00 71.94 92 SER A N 1
ATOM 685 C CA . SER A 1 92 ? 3.395 -2.539 17.956 1.00 71.94 92 SER A CA 1
ATOM 686 C C . SER A 1 92 ? 3.888 -3.739 18.776 1.00 71.94 92 SER A C 1
ATOM 688 O O . SER A 1 92 ? 5.094 -3.931 18.885 1.00 71.94 92 SER A O 1
ATOM 690 N N . SER A 1 93 ? 2.984 -4.526 19.369 1.00 59.69 93 SER A N 1
ATOM 691 C CA . SER A 1 93 ? 3.292 -5.756 20.120 1.00 59.69 93 SER A CA 1
ATOM 692 C C . SER A 1 93 ? 3.477 -6.994 19.238 1.00 59.69 93 SER A C 1
ATOM 694 O O . SER A 1 93 ? 3.899 -8.029 19.736 1.00 59.69 93 SER A O 1
ATOM 696 N N . GLU A 1 94 ? 3.172 -6.893 17.944 1.00 57.97 94 GLU A N 1
ATOM 697 C CA . GLU A 1 94 ? 2.978 -8.047 17.054 1.00 57.97 94 GLU A CA 1
ATOM 698 C C . GLU A 1 94 ? 4.138 -8.264 16.058 1.00 57.97 94 GLU A C 1
ATOM 700 O O . GLU A 1 94 ? 3.960 -8.888 15.017 1.00 57.97 94 GLU A O 1
ATOM 705 N N . ASN A 1 95 ? 5.320 -7.698 16.337 1.00 59.88 95 ASN A N 1
ATOM 706 C CA . ASN A 1 95 ? 6.546 -7.802 15.528 1.00 59.88 95 ASN A CA 1
ATOM 707 C C . ASN A 1 95 ? 6.388 -7.610 14.002 1.00 59.88 95 ASN A C 1
ATOM 709 O O . ASN A 1 95 ? 7.085 -8.232 13.194 1.00 59.88 95 ASN A O 1
ATOM 713 N N . TRP A 1 96 ? 5.471 -6.751 13.572 1.00 69.00 96 TRP A N 1
ATOM 714 C CA . TRP A 1 96 ? 5.306 -6.466 12.153 1.00 69.00 96 TRP A CA 1
ATOM 715 C C . TRP A 1 96 ? 6.503 -5.700 11.594 1.00 69.00 96 TRP A C 1
ATOM 717 O O . TRP A 1 96 ? 7.019 -4.765 12.214 1.00 69.00 96 TRP A O 1
ATOM 727 N N . TYR A 1 97 ? 6.895 -6.043 10.368 1.00 72.00 97 TYR A N 1
ATOM 728 C CA . TYR A 1 97 ? 7.916 -5.284 9.665 1.00 72.00 97 TYR A CA 1
ATOM 729 C C . TYR A 1 97 ? 7.451 -3.848 9.392 1.00 72.00 97 TYR A C 1
ATOM 731 O O . TYR A 1 97 ? 6.329 -3.600 8.929 1.00 72.00 97 TYR A O 1
ATOM 739 N N . GLY A 1 98 ? 8.364 -2.898 9.627 1.00 69.75 98 GLY A N 1
ATOM 740 C CA . GLY A 1 98 ? 8.180 -1.494 9.265 1.00 69.75 98 GLY A CA 1
ATOM 741 C C . GLY A 1 98 ? 7.964 -1.315 7.761 1.00 69.75 98 GLY A C 1
ATOM 742 O O . GLY A 1 98 ? 7.200 -0.443 7.377 1.00 69.75 98 GLY A O 1
ATOM 743 N N . GLY A 1 99 ? 8.547 -2.185 6.930 1.00 71.19 99 GLY A N 1
ATOM 744 C CA . GLY A 1 99 ? 8.176 -2.416 5.531 1.00 71.19 99 GLY A CA 1
ATOM 745 C C . GLY A 1 99 ? 8.343 -3.898 5.180 1.00 71.19 99 GLY A C 1
ATOM 746 O O . GLY A 1 99 ? 9.282 -4.524 5.645 1.00 71.19 99 GLY A O 1
ATOM 747 N N . GLY A 1 100 ? 7.439 -4.481 4.390 1.00 83.56 100 GLY A N 1
ATOM 748 C CA . GLY A 1 100 ? 7.485 -5.905 4.019 1.00 83.56 100 GLY A CA 1
ATOM 749 C C . GLY A 1 100 ? 6.557 -6.834 4.796 1.00 83.56 100 GLY A C 1
ATOM 750 O O . GLY A 1 100 ? 6.672 -8.047 4.652 1.00 83.56 100 GLY A O 1
ATOM 751 N N . PHE A 1 101 ? 5.611 -6.279 5.556 1.00 88.69 101 PHE A N 1
ATOM 752 C CA . PHE A 1 101 ? 4.499 -7.027 6.146 1.00 88.69 101 PHE A CA 1
ATOM 753 C C . PHE A 1 101 ? 3.680 -7.759 5.074 1.00 88.69 101 PHE A C 1
ATOM 755 O O . PHE A 1 101 ? 3.369 -8.935 5.235 1.00 88.69 101 PHE A O 1
ATOM 762 N N . LEU A 1 102 ? 3.349 -7.068 3.981 1.00 91.81 102 LEU A N 1
ATOM 763 C CA . LEU A 1 102 ? 2.543 -7.610 2.892 1.00 91.81 102 LEU A CA 1
ATOM 764 C C . LEU A 1 102 ? 3.251 -7.356 1.561 1.00 91.81 102 LEU A C 1
ATOM 766 O O . LEU A 1 102 ? 3.651 -6.226 1.275 1.00 91.81 102 LEU A O 1
ATOM 770 N N . ARG A 1 103 ? 3.396 -8.393 0.735 1.00 93.50 103 ARG A N 1
ATOM 771 C CA . ARG A 1 103 ? 3.959 -8.285 -0.617 1.00 93.50 103 ARG A CA 1
ATOM 772 C C . ARG A 1 103 ? 3.031 -8.942 -1.621 1.00 93.50 103 ARG A C 1
ATOM 774 O O . ARG A 1 103 ? 2.571 -10.058 -1.404 1.00 93.50 103 ARG A O 1
ATOM 781 N N . LEU A 1 104 ? 2.783 -8.252 -2.727 1.00 96.00 104 LEU A N 1
ATOM 782 C CA . LEU A 1 104 ? 2.066 -8.800 -3.870 1.00 96.00 104 LEU A CA 1
ATOM 783 C C . LEU A 1 104 ? 3.055 -8.990 -5.012 1.00 96.00 104 LEU A C 1
ATOM 785 O O . LEU A 1 104 ? 3.726 -8.038 -5.411 1.00 96.00 104 LEU A O 1
ATOM 789 N N . LYS A 1 105 ? 3.094 -10.195 -5.568 1.00 97.19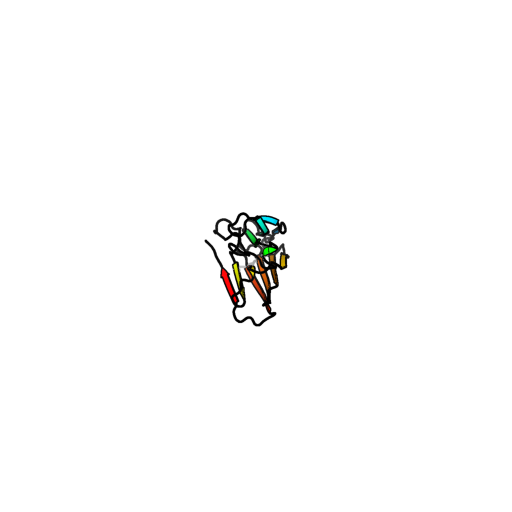 105 LYS A N 1
ATOM 790 C CA . LYS A 1 105 ? 3.812 -10.492 -6.803 1.00 97.19 105 LYS A CA 1
ATOM 791 C C . LYS A 1 105 ? 2.817 -10.789 -7.910 1.00 97.19 105 LYS A C 1
ATOM 793 O O . LYS A 1 105 ? 1.876 -11.550 -7.690 1.00 97.19 105 LYS A O 1
ATOM 798 N N . LEU A 1 106 ? 3.043 -10.200 -9.077 1.00 97.81 106 LEU A N 1
ATOM 799 C CA . LEU A 1 106 ? 2.355 -10.536 -10.322 1.00 97.81 106 LEU A CA 1
ATOM 800 C C . LEU A 1 106 ? 3.408 -11.012 -11.318 1.00 97.81 106 LEU A C 1
ATOM 802 O O . LEU A 1 106 ? 4.430 -10.341 -11.468 1.00 97.81 106 LEU A O 1
ATOM 806 N N . ASN A 1 107 ? 3.184 -12.151 -11.973 1.00 97.38 107 ASN A N 1
ATOM 807 C CA . ASN A 1 107 ? 4.154 -12.739 -12.904 1.00 97.38 107 ASN A CA 1
ATOM 808 C C . ASN A 1 107 ? 5.566 -12.882 -12.281 1.00 97.38 107 ASN A C 1
ATOM 810 O O . ASN A 1 107 ? 6.583 -12.575 -12.905 1.00 97.38 107 ASN A O 1
ATOM 814 N N . GLY A 1 108 ? 5.629 -13.258 -10.999 1.00 95.69 108 GLY A N 1
ATOM 815 C CA . GLY A 1 108 ? 6.857 -13.353 -10.203 1.00 95.69 108 GLY A CA 1
ATOM 816 C C . GLY A 1 108 ? 7.509 -12.023 -9.783 1.00 95.69 108 GLY A C 1
ATOM 817 O O . GLY A 1 108 ? 8.488 -12.047 -9.034 1.00 95.69 108 GLY A O 1
ATOM 818 N N . VAL A 1 109 ? 6.991 -10.865 -10.206 1.00 94.81 109 VAL A N 1
ATOM 819 C CA . VAL A 1 109 ? 7.570 -9.543 -9.915 1.00 94.81 109 VAL A CA 1
ATOM 820 C C . VAL A 1 109 ? 6.857 -8.878 -8.741 1.00 94.81 109 VAL A C 1
ATOM 822 O O . VAL A 1 109 ? 5.642 -8.695 -8.770 1.00 94.81 109 VAL A O 1
ATOM 825 N N . ASP A 1 110 ? 7.620 -8.453 -7.729 1.00 94.62 110 ASP A N 1
ATOM 826 C CA . ASP A 1 110 ? 7.089 -7.682 -6.599 1.00 94.62 110 ASP A CA 1
ATOM 827 C C . ASP A 1 110 ? 6.572 -6.314 -7.067 1.00 94.62 110 ASP A C 1
ATOM 829 O O . ASP A 1 110 ? 7.325 -5.482 -7.587 1.00 94.62 110 ASP A O 1
ATOM 833 N N . VAL A 1 111 ? 5.283 -6.067 -6.847 1.00 95.69 111 VAL A N 1
ATOM 834 C CA . VAL A 1 111 ? 4.620 -4.791 -7.134 1.00 95.69 111 VAL A CA 1
ATOM 835 C C . VAL A 1 111 ? 5.257 -3.653 -6.335 1.00 95.69 111 VAL A C 1
ATOM 837 O O . VAL A 1 111 ? 5.393 -2.543 -6.844 1.00 95.69 111 VAL A O 1
ATOM 840 N N . GLY A 1 112 ? 5.753 -3.940 -5.130 1.00 93.75 112 GLY A N 1
ATOM 841 C CA . GLY A 1 112 ? 6.486 -2.999 -4.291 1.00 93.75 112 GLY A CA 1
ATOM 842 C C . GLY A 1 112 ? 7.818 -2.510 -4.866 1.00 93.75 112 GLY A C 1
ATOM 843 O O . GLY A 1 112 ? 8.349 -1.520 -4.370 1.00 93.75 112 GLY A O 1
ATOM 844 N N . SER A 1 113 ? 8.343 -3.150 -5.919 1.00 93.31 113 SER A N 1
ATOM 845 C CA . SER A 1 113 ? 9.536 -2.678 -6.645 1.00 93.31 113 SER A CA 1
ATOM 846 C C . SER A 1 113 ? 9.256 -1.495 -7.584 1.00 93.31 113 SER A C 1
ATOM 848 O O . SER A 1 113 ? 10.188 -0.896 -8.131 1.00 93.31 113 SER A O 1
ATOM 850 N N . TYR A 1 114 ? 7.983 -1.155 -7.797 1.00 94.06 114 TYR A N 1
ATOM 851 C CA . TYR A 1 114 ? 7.554 0.012 -8.560 1.00 94.06 114 TYR A CA 1
ATOM 852 C C . TYR A 1 114 ? 7.279 1.184 -7.623 1.00 94.06 114 TYR A C 1
ATOM 854 O O . TYR A 1 114 ? 6.868 1.008 -6.474 1.00 94.06 114 TYR A O 1
ATOM 862 N N . ARG A 1 115 ? 7.470 2.405 -8.132 1.00 92.62 115 ARG A N 1
ATOM 863 C CA . ARG A 1 115 ? 7.100 3.606 -7.384 1.00 92.62 115 ARG A CA 1
ATOM 864 C C . ARG A 1 115 ? 5.602 3.601 -7.103 1.00 92.62 115 ARG A C 1
ATOM 866 O O . ARG A 1 115 ? 4.798 3.378 -8.006 1.00 92.62 115 ARG A O 1
ATOM 873 N N . LEU A 1 116 ? 5.243 3.876 -5.852 1.00 94.88 116 LEU A N 1
ATOM 874 C CA . LEU A 1 116 ? 3.855 4.081 -5.473 1.00 94.88 116 LEU A CA 1
ATOM 875 C C . LEU A 1 116 ? 3.280 5.256 -6.270 1.00 94.88 116 LEU A C 1
ATOM 877 O O . LEU A 1 116 ? 3.820 6.363 -6.234 1.00 94.88 116 LEU A O 1
ATOM 881 N N . ALA A 1 117 ? 2.201 5.001 -7.003 1.00 96.31 117 ALA A N 1
ATOM 882 C CA . ALA A 1 117 ? 1.536 6.009 -7.817 1.00 96.31 117 ALA A CA 1
ATOM 883 C C . ALA A 1 117 ? 0.614 6.883 -6.960 1.00 96.31 117 ALA A C 1
ATOM 885 O O . ALA A 1 117 ? 0.557 8.097 -7.145 1.00 96.31 117 ALA A O 1
ATOM 886 N N . ALA A 1 118 ? -0.085 6.275 -5.998 1.00 97.25 118 ALA A N 1
ATOM 887 C CA . ALA A 1 118 ? -0.915 6.994 -5.044 1.00 97.25 118 ALA A CA 1
ATOM 888 C C . ALA A 1 118 ? -1.054 6.234 -3.724 1.00 97.25 118 ALA A C 1
ATOM 890 O O . ALA A 1 118 ? -1.057 5.007 -3.684 1.00 97.25 118 ALA A O 1
ATOM 891 N N . MET A 1 119 ? -1.237 6.992 -2.648 1.00 97.81 119 MET A N 1
ATOM 892 C CA . MET A 1 119 ? -1.784 6.503 -1.387 1.00 97.81 119 MET A CA 1
ATOM 893 C C . MET A 1 119 ? -2.779 7.537 -0.883 1.00 97.81 119 MET A C 1
ATOM 895 O O . MET A 1 119 ? -2.482 8.735 -0.911 1.00 97.81 119 MET A O 1
ATOM 899 N N . GLN A 1 120 ? -3.966 7.099 -0.480 1.00 97.56 120 GLN A N 1
ATOM 900 C CA . GLN A 1 120 ? -5.049 8.007 -0.113 1.00 97.56 120 GLN A CA 1
ATOM 901 C C . GLN A 1 120 ? -5.989 7.400 0.920 1.00 97.56 120 GLN A C 1
ATOM 903 O O . GLN A 1 120 ? -6.305 6.211 0.877 1.00 97.56 120 GLN A O 1
ATOM 908 N N . VAL A 1 121 ? -6.468 8.245 1.832 1.00 98.12 121 VAL A N 1
ATOM 909 C CA . VAL A 1 121 ? -7.612 7.923 2.687 1.00 98.12 121 VAL A CA 1
ATOM 910 C C . VAL A 1 121 ? -8.856 7.868 1.808 1.00 98.12 121 VAL A C 1
ATOM 912 O O . VAL A 1 121 ? -9.116 8.794 1.045 1.00 98.12 121 VAL A O 1
ATOM 915 N N . THR A 1 122 ? -9.614 6.780 1.903 1.00 97.44 122 THR A N 1
ATOM 916 C CA . THR A 1 122 ? -10.817 6.562 1.083 1.00 97.44 122 THR A CA 1
ATOM 917 C C . THR A 1 122 ? -12.109 6.805 1.854 1.00 97.44 122 THR A C 1
ATOM 919 O O . THR A 1 122 ? -13.122 7.141 1.248 1.00 97.44 122 THR A O 1
ATOM 922 N N . GLU A 1 123 ? -12.088 6.658 3.179 1.00 96.12 123 GLU A N 1
ATOM 923 C CA . GLU A 1 123 ? -13.277 6.751 4.030 1.00 96.12 123 GLU A CA 1
ATOM 924 C C . GLU A 1 123 ? -12.923 6.880 5.516 1.00 96.12 123 GLU A C 1
ATOM 926 O O . GLU A 1 123 ? -11.820 6.525 5.933 1.00 96.12 123 GLU A O 1
ATOM 931 N N . GLN A 1 124 ? -13.883 7.378 6.298 1.00 95.94 124 GLN A N 1
ATOM 932 C CA . GLN A 1 124 ? -13.862 7.495 7.760 1.00 95.94 124 GLN A CA 1
ATOM 933 C C . GLN A 1 124 ? -15.308 7.479 8.298 1.00 95.94 124 GLN A C 1
ATOM 935 O O . GLN A 1 124 ? -16.246 7.749 7.546 1.00 95.94 124 GLN A O 1
ATOM 940 N N . GLY A 1 125 ? -15.507 7.217 9.594 1.00 95.06 125 GLY A N 1
ATOM 941 C CA . GLY A 1 125 ? -16.836 7.140 10.216 1.00 95.06 125 GLY A CA 1
ATOM 942 C C . GLY A 1 125 ? -17.250 5.700 10.511 1.00 95.06 125 GLY A C 1
ATOM 943 O O . GLY A 1 125 ? -16.679 5.075 11.394 1.00 95.06 125 GLY A O 1
ATOM 944 N N . GLU A 1 126 ? -18.235 5.142 9.807 1.00 94.50 126 GLU A N 1
ATOM 945 C CA . GLU A 1 126 ? -18.665 3.747 10.044 1.00 94.50 126 GLU A CA 1
ATOM 946 C C . GLU A 1 126 ? -17.567 2.717 9.730 1.00 94.50 126 GLU A C 1
ATOM 948 O O . GLU A 1 126 ? -17.508 1.638 10.325 1.00 94.50 126 GLU A O 1
ATOM 953 N N . ARG A 1 127 ? -16.681 3.079 8.803 1.00 96.12 127 ARG A N 1
ATOM 954 C CA . ARG A 1 127 ? -15.466 2.362 8.431 1.00 96.12 127 ARG A CA 1
ATOM 955 C C . ARG A 1 127 ? -14.394 3.374 8.046 1.00 96.12 127 ARG A C 1
ATOM 957 O O . ARG A 1 127 ? -14.711 4.456 7.555 1.00 96.12 127 ARG A O 1
ATOM 964 N N . GLY A 1 128 ? -13.141 3.025 8.286 1.00 97.75 128 GLY A N 1
ATOM 965 C CA . GLY A 1 128 ? -11.975 3.788 7.863 1.00 97.75 128 GLY A CA 1
ATOM 966 C C . GLY A 1 128 ? -11.188 2.996 6.839 1.00 97.75 128 GLY A C 1
ATOM 967 O O . GLY A 1 128 ? -11.024 1.787 7.003 1.00 97.75 128 GLY A O 1
ATOM 968 N N . GLY A 1 129 ? -10.693 3.665 5.803 1.00 98.25 129 GLY A N 1
ATOM 969 C CA . GLY A 1 129 ? -10.016 2.986 4.709 1.00 98.25 129 GLY A CA 1
ATOM 970 C C . GLY A 1 129 ? -8.858 3.775 4.128 1.00 98.25 129 GLY A C 1
ATOM 971 O O . GLY A 1 129 ? -8.897 5.003 4.036 1.00 98.25 129 GLY A O 1
ATOM 972 N N . VAL A 1 130 ? -7.839 3.050 3.678 1.00 98.50 130 VAL A N 1
ATOM 973 C CA . VAL A 1 130 ? -6.708 3.582 2.913 1.00 98.50 130 VAL A CA 1
ATOM 974 C C . VAL A 1 130 ? -6.462 2.712 1.691 1.00 98.50 130 VAL A C 1
ATOM 976 O O . VAL A 1 130 ? -6.527 1.489 1.777 1.00 98.50 130 VAL A O 1
ATOM 979 N N . GLU A 1 131 ? -6.195 3.346 0.555 1.00 98.50 131 GLU A N 1
ATOM 980 C CA . GLU A 1 131 ? -5.854 2.697 -0.710 1.00 98.50 131 GLU A CA 1
ATOM 981 C C . GLU A 1 131 ? -4.422 3.062 -1.104 1.00 98.50 131 GLU A C 1
ATOM 983 O O . GLU A 1 131 ? -4.014 4.217 -0.975 1.00 98.50 131 GLU A O 1
ATOM 988 N N . LEU A 1 132 ? -3.677 2.070 -1.584 1.00 98.38 132 LEU A N 1
ATOM 989 C CA . LEU A 1 132 ? -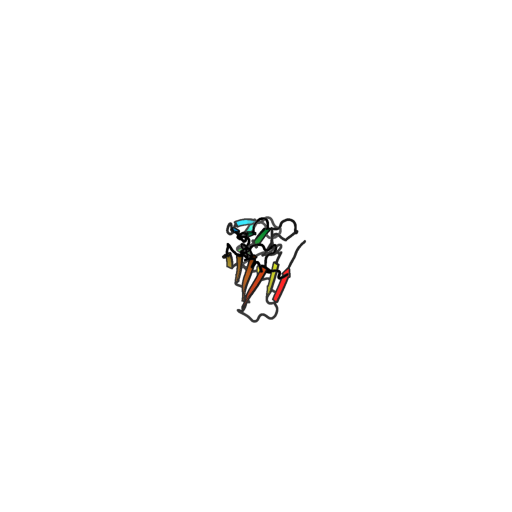2.369 2.187 -2.210 1.00 98.38 132 LEU A CA 1
ATOM 990 C C . LEU A 1 132 ? -2.494 1.731 -3.665 1.00 98.38 132 LEU A C 1
ATOM 992 O O . LEU A 1 132 ? -3.114 0.703 -3.942 1.00 98.38 132 LEU A O 1
ATOM 996 N N . VAL A 1 133 ? -1.904 2.490 -4.584 1.00 98.44 133 VAL A N 1
ATOM 997 C CA . VAL A 1 133 ? -1.983 2.243 -6.024 1.00 98.44 133 VAL A CA 1
ATOM 998 C C . VAL A 1 133 ? -0.587 2.173 -6.616 1.00 98.44 133 VAL A C 1
ATOM 1000 O O . VAL A 1 133 ? 0.220 3.084 -6.422 1.00 98.44 133 VAL A O 1
ATOM 1003 N N . TRP A 1 134 ? -0.337 1.130 -7.400 1.00 97.75 134 TRP A N 1
ATOM 1004 C CA . TRP A 1 134 ? 0.856 1.000 -8.228 1.00 97.75 134 TRP A CA 1
ATOM 1005 C C . TRP A 1 134 ? 0.466 0.905 -9.693 1.00 97.75 134 TRP A C 1
ATOM 1007 O O . TRP A 1 134 ? -0.489 0.221 -10.059 1.00 97.75 134 TRP A O 1
ATOM 1017 N N . ASP A 1 135 ? 1.249 1.571 -10.530 1.00 97.19 135 ASP A N 1
ATOM 1018 C CA . ASP A 1 135 ? 1.235 1.371 -11.969 1.00 97.19 135 ASP A CA 1
ATOM 1019 C C . ASP A 1 135 ? 2.474 0.539 -12.329 1.00 97.19 135 ASP A C 1
ATOM 1021 O O . ASP A 1 135 ? 3.607 1.010 -12.211 1.00 97.19 135 ASP A O 1
ATOM 1025 N N . THR A 1 136 ? 2.257 -0.725 -12.696 1.00 96.06 136 THR A N 1
ATOM 1026 C CA . THR A 1 136 ? 3.317 -1.641 -13.122 1.00 96.06 136 THR A CA 1
ATOM 1027 C C . THR A 1 136 ? 3.230 -1.907 -14.624 1.00 96.06 136 THR A C 1
ATOM 1029 O O . THR A 1 136 ? 2.279 -1.508 -15.303 1.00 96.06 136 THR A O 1
ATOM 1032 N N . ALA A 1 137 ? 4.231 -2.612 -15.159 1.00 95.25 137 ALA A N 1
ATOM 1033 C CA . ALA A 1 137 ? 4.187 -3.082 -16.542 1.00 95.25 137 ALA A CA 1
ATOM 1034 C C . ALA A 1 137 ? 3.023 -4.064 -16.790 1.00 95.25 137 ALA A C 1
ATOM 1036 O O . ALA A 1 137 ? 2.427 -4.039 -17.864 1.00 95.25 137 ALA A O 1
ATOM 1037 N N . ASP A 1 138 ? 2.677 -4.888 -15.795 1.00 97.69 138 ASP A N 1
ATOM 1038 C CA . ASP A 1 138 ? 1.678 -5.951 -15.926 1.00 97.69 138 ASP A CA 1
ATOM 1039 C C . ASP A 1 138 ? 0.255 -5.497 -15.583 1.00 97.69 138 ASP A C 1
ATOM 1041 O O . ASP A 1 138 ? -0.700 -6.033 -16.146 1.00 97.69 138 ASP A O 1
ATOM 1045 N N . ALA A 1 139 ? 0.078 -4.529 -14.674 1.00 98.50 139 ALA A N 1
ATOM 1046 C CA . ALA A 1 139 ? -1.243 -4.085 -14.228 1.00 98.50 139 ALA A CA 1
ATOM 1047 C C . ALA A 1 139 ? -1.234 -2.723 -13.512 1.00 98.50 139 ALA A C 1
ATOM 1049 O O . ALA A 1 139 ? -0.219 -2.270 -12.986 1.00 98.50 139 ALA A O 1
ATOM 1050 N N . VAL A 1 140 ? -2.411 -2.100 -13.410 1.00 98.62 140 VAL A N 1
ATOM 1051 C CA . VAL A 1 140 ? -2.676 -1.109 -12.354 1.00 98.62 140 VAL A CA 1
ATOM 1052 C C . VAL A 1 140 ? -3.189 -1.858 -11.132 1.00 98.62 140 VAL A C 1
ATOM 1054 O O . VAL A 1 140 ? -4.279 -2.428 -11.178 1.00 98.62 140 VAL A O 1
ATOM 1057 N N . VAL A 1 141 ? -2.410 -1.871 -10.056 1.00 98.50 141 VAL A N 1
ATOM 1058 C CA . VAL A 1 141 ? -2.708 -2.599 -8.818 1.00 98.50 141 VAL A CA 1
ATOM 1059 C C . VAL A 1 141 ? -3.266 -1.647 -7.776 1.00 98.50 141 VAL A C 1
ATOM 1061 O O . VAL A 1 141 ? -2.731 -0.559 -7.578 1.00 98.50 141 VAL A O 1
ATOM 1064 N N . ARG A 1 142 ? -4.302 -2.091 -7.066 1.00 98.50 142 ARG A N 1
ATOM 1065 C CA . ARG A 1 142 ? -4.866 -1.427 -5.896 1.00 98.50 142 ARG A CA 1
ATOM 1066 C C . ARG A 1 142 ? -4.823 -2.365 -4.704 1.00 98.50 142 ARG A C 1
ATOM 1068 O O . ARG A 1 142 ? -5.246 -3.516 -4.791 1.00 98.50 142 ARG A O 1
ATOM 1075 N N . MET A 1 143 ? -4.346 -1.849 -3.584 1.00 98.12 143 MET A N 1
ATOM 1076 C CA . MET A 1 143 ? -4.367 -2.527 -2.297 1.00 98.12 143 MET A CA 1
ATOM 1077 C C . MET A 1 143 ? -5.071 -1.631 -1.294 1.00 98.12 143 MET A C 1
ATOM 1079 O O . MET A 1 143 ? -4.662 -0.491 -1.079 1.00 98.12 143 MET A O 1
ATOM 1083 N N . ARG A 1 144 ? -6.134 -2.139 -0.683 1.00 98.06 144 ARG A N 1
ATOM 1084 C CA . ARG A 1 144 ? -6.965 -1.389 0.247 1.00 98.06 144 ARG A CA 1
ATOM 1085 C C . ARG A 1 144 ? -6.970 -2.058 1.607 1.00 98.06 144 ARG A C 1
ATOM 1087 O O . ARG A 1 144 ? -7.151 -3.266 1.706 1.00 98.06 144 ARG A O 1
ATOM 1094 N N . PHE A 1 145 ? -6.834 -1.248 2.647 1.00 97.81 145 PHE A N 1
ATOM 1095 C CA . PHE A 1 145 ? -6.961 -1.670 4.035 1.00 97.81 145 PHE A CA 1
ATOM 1096 C C . PHE A 1 145 ? -8.161 -0.980 4.664 1.00 97.81 145 PHE A C 1
ATOM 1098 O O . PHE A 1 145 ? -8.325 0.229 4.495 1.00 97.81 145 PHE A O 1
ATOM 1105 N N . MET A 1 146 ? -8.995 -1.742 5.369 1.00 98.12 146 MET A N 1
ATOM 1106 C CA . MET A 1 146 ? -10.249 -1.265 5.950 1.00 98.12 146 MET A CA 1
ATOM 1107 C C . MET A 1 146 ? -10.396 -1.714 7.401 1.00 98.12 146 MET A C 1
ATOM 1109 O O . MET A 1 146 ? -10.208 -2.888 7.715 1.00 98.12 146 MET A O 1
ATOM 1113 N N . LEU A 1 147 ? -10.790 -0.783 8.264 1.00 97.81 147 LEU A N 1
ATOM 1114 C CA . LEU A 1 147 ? -11.209 -1.036 9.637 1.00 97.81 147 LEU A CA 1
ATOM 1115 C C . LEU A 1 147 ? -12.689 -0.678 9.751 1.00 97.81 147 LEU A C 1
ATOM 1117 O O . LEU A 1 147 ? -13.084 0.430 9.398 1.00 97.81 147 LEU A O 1
ATOM 1121 N N . GLU A 1 148 ? -13.508 -1.605 10.232 1.00 96.50 148 GLU A N 1
ATOM 1122 C CA . GLU A 1 148 ? -14.925 -1.357 10.509 1.00 96.50 148 GLU A CA 1
ATOM 1123 C C . GLU A 1 148 ? -15.114 -0.928 11.963 1.00 96.50 148 GLU A C 1
ATOM 1125 O O . GLU A 1 148 ? -14.360 -1.331 12.851 1.00 96.50 148 GLU A O 1
ATOM 1130 N N . SER A 1 149 ? -16.142 -0.123 12.223 1.00 94.94 149 SER A N 1
ATOM 1131 C CA . SER A 1 149 ? -16.506 0.236 13.589 1.00 94.94 149 SER A CA 1
ATOM 1132 C C . SER A 1 149 ? -16.790 -1.008 14.440 1.00 94.94 149 SER A C 1
ATOM 1134 O O . SER A 1 149 ? -17.592 -1.866 14.062 1.00 94.94 149 SER A O 1
ATOM 1136 N N . GLY A 1 150 ? -16.126 -1.089 15.595 1.00 90.12 150 GLY A N 1
ATOM 1137 C CA . GLY A 1 150 ? -16.204 -2.220 16.522 1.00 90.12 150 GLY A CA 1
ATOM 1138 C C . GLY A 1 150 ? -15.367 -3.438 16.117 1.00 90.12 150 GLY A C 1
ATOM 1139 O O . GLY A 1 150 ? -15.332 -4.412 16.865 1.00 90.12 150 GLY A O 1
ATOM 1140 N N . ALA A 1 151 ? -14.681 -3.409 14.969 1.00 92.69 151 ALA A N 1
ATOM 1141 C CA . ALA A 1 151 ? -13.793 -4.491 14.564 1.00 92.69 151 ALA A CA 1
ATOM 1142 C C . ALA A 1 151 ? -12.441 -4.412 15.289 1.00 92.69 151 ALA A C 1
ATOM 1144 O O . ALA A 1 151 ? -11.907 -3.341 15.569 1.00 92.69 151 ALA A O 1
ATOM 1145 N N . ASN A 1 152 ? -11.866 -5.583 15.539 1.00 92.12 152 ASN A N 1
ATOM 1146 C CA . ASN A 1 152 ? -10.543 -5.782 16.132 1.00 92.12 152 ASN A CA 1
ATOM 1147 C C . ASN A 1 152 ? -9.528 -6.329 15.113 1.00 92.12 152 ASN A C 1
ATOM 1149 O O . ASN A 1 152 ? -8.586 -7.017 15.491 1.00 92.12 152 ASN A O 1
ATOM 1153 N N . HIS A 1 153 ? -9.779 -6.112 13.824 1.00 92.81 153 HIS A N 1
ATOM 1154 C CA . HIS A 1 153 ? -8.942 -6.564 12.720 1.00 92.81 153 HIS A CA 1
ATOM 1155 C C . HIS A 1 153 ? -9.066 -5.594 11.546 1.00 92.81 153 HIS A C 1
ATOM 1157 O O . HIS A 1 153 ? -10.066 -4.886 11.409 1.00 92.81 153 HIS A O 1
ATOM 1163 N N . VAL A 1 154 ? -8.057 -5.596 10.677 1.00 94.56 154 VAL A N 1
ATOM 1164 C CA . VAL A 1 154 ? -8.095 -4.898 9.389 1.00 94.56 154 VAL A CA 1
ATOM 1165 C C . VAL A 1 154 ? -8.355 -5.908 8.288 1.00 94.56 154 VAL A C 1
ATOM 1167 O O . VAL A 1 154 ? -7.763 -6.985 8.261 1.00 94.56 154 VAL A O 1
ATOM 1170 N N . LYS A 1 155 ? -9.232 -5.545 7.358 1.00 96.12 155 LYS A N 1
ATOM 1171 C CA . LYS A 1 155 ? -9.446 -6.281 6.114 1.00 96.12 155 LYS A CA 1
ATOM 117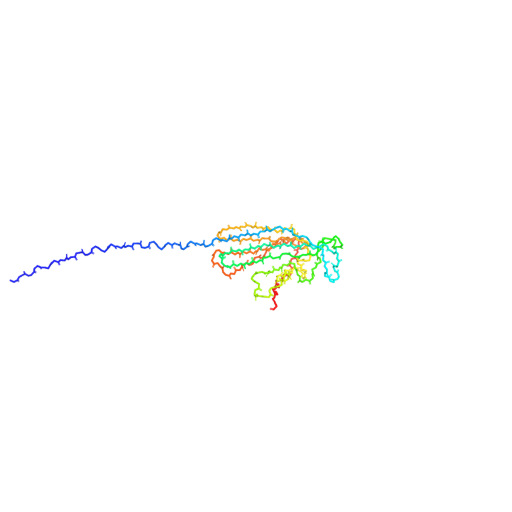2 C C . LYS A 1 155 ? -8.499 -5.734 5.056 1.00 96.12 155 LYS A C 1
ATOM 1174 O O . LYS A 1 155 ? -8.379 -4.517 4.923 1.00 96.12 155 LYS A O 1
ATOM 1179 N N . ALA A 1 156 ? -7.861 -6.625 4.307 1.00 96.31 156 ALA A N 1
ATOM 1180 C CA . ALA A 1 156 ? -7.066 -6.276 3.140 1.00 96.31 156 ALA A CA 1
ATOM 1181 C C . ALA A 1 156 ? -7.783 -6.762 1.877 1.00 96.31 156 ALA A C 1
ATOM 1183 O O . ALA A 1 156 ? -8.203 -7.915 1.800 1.00 96.31 156 ALA A O 1
ATOM 1184 N N . GLU A 1 157 ? -7.913 -5.882 0.894 1.00 97.00 157 GLU A N 1
ATOM 1185 C CA . GLU A 1 157 ? -8.415 -6.199 -0.437 1.00 97.00 157 GLU A CA 1
ATOM 1186 C C . GLU A 1 157 ? -7.337 -5.850 -1.458 1.00 97.00 157 GLU A C 1
ATOM 1188 O O . GLU A 1 157 ? -6.726 -4.782 -1.395 1.00 97.00 157 GLU A O 1
ATOM 1193 N N . VAL A 1 158 ? -7.110 -6.751 -2.408 1.00 97.38 158 VAL A N 1
ATOM 1194 C CA . VAL A 1 158 ? -6.202 -6.529 -3.529 1.00 97.38 158 VAL A CA 1
ATOM 1195 C C . VAL A 1 158 ? -6.994 -6.714 -4.812 1.00 97.38 158 VAL A C 1
ATOM 1197 O O . VAL A 1 158 ? -7.662 -7.729 -4.995 1.00 97.38 158 VAL A O 1
ATOM 1200 N N . SER A 1 159 ? -6.911 -5.736 -5.704 1.00 97.88 159 SER A N 1
ATOM 1201 C CA . SER A 1 159 ? -7.492 -5.804 -7.041 1.00 97.88 159 SER A CA 1
ATOM 1202 C C . SER A 1 159 ? -6.510 -5.251 -8.063 1.00 97.88 159 SER A C 1
ATOM 1204 O O . SER A 1 159 ? -5.607 -4.479 -7.733 1.00 97.88 159 SER A O 1
ATOM 1206 N N . TRP A 1 160 ? -6.650 -5.658 -9.319 1.00 98.31 160 TRP A N 1
ATOM 1207 C CA . TRP A 1 160 ? -5.806 -5.147 -10.390 1.00 98.31 160 TRP A CA 1
ATOM 1208 C C . TRP A 1 160 ? -6.540 -5.107 -11.725 1.00 98.31 160 TRP A C 1
ATOM 1210 O O . TRP A 1 160 ? -7.426 -5.916 -11.993 1.00 98.31 160 TRP A O 1
ATOM 1220 N N . ILE A 1 161 ? -6.144 -4.152 -12.565 1.00 98.56 161 ILE A N 1
ATOM 1221 C CA . ILE A 1 161 ? -6.570 -4.040 -13.962 1.00 98.56 161 ILE A CA 1
ATOM 1222 C C . ILE A 1 161 ? -5.380 -4.465 -14.830 1.00 98.56 161 ILE A C 1
ATOM 1224 O O . ILE A 1 161 ? -4.396 -3.718 -14.887 1.00 98.56 161 ILE A O 1
ATOM 1228 N N . PRO A 1 162 ? -5.427 -5.647 -15.472 1.00 98.25 162 PRO A N 1
ATOM 1229 C CA . PRO A 1 162 ? -4.316 -6.151 -16.273 1.00 98.25 162 PRO A CA 1
ATOM 1230 C C . PRO A 1 162 ? -4.005 -5.261 -17.484 1.00 98.25 162 PRO A C 1
ATOM 1232 O O . PRO A 1 162 ? -4.906 -4.813 -18.191 1.00 98.25 162 PRO A O 1
ATOM 1235 N N . LYS A 1 163 ? -2.714 -5.047 -17.738 1.00 98.50 163 LYS A N 1
ATOM 1236 C CA . LYS A 1 163 ? -2.133 -4.494 -18.975 1.00 98.50 163 LYS A CA 1
ATOM 1237 C C . LYS A 1 163 ? -1.480 -5.589 -19.823 1.00 98.50 163 LYS A C 1
ATOM 1239 O O . LYS A 1 163 ? -1.378 -5.448 -21.039 1.00 98.50 163 LYS A O 1
ATOM 1244 N N . ALA A 1 164 ? -1.071 -6.674 -19.168 1.00 97.75 164 ALA A N 1
ATOM 1245 C CA . ALA A 1 164 ? -0.580 -7.910 -19.758 1.00 97.75 164 ALA A CA 1
ATOM 1246 C C . ALA A 1 164 ? -1.308 -9.119 -19.140 1.00 97.75 164 ALA A C 1
ATOM 1248 O O . ALA A 1 164 ? -2.033 -8.986 -18.153 1.00 97.75 164 ALA A O 1
ATOM 1249 N N . GLU A 1 165 ? -1.132 -10.305 -19.726 1.00 98.06 165 GLU A N 1
ATOM 1250 C CA . GLU A 1 165 ? -1.655 -11.554 -19.161 1.00 98.06 165 GLU A CA 1
ATOM 1251 C C . GLU A 1 165 ? -1.014 -11.837 -17.790 1.00 98.06 165 GLU A C 1
ATOM 1253 O O . GLU A 1 165 ? 0.212 -11.883 -17.670 1.00 98.06 165 GLU A O 1
ATOM 1258 N N . ILE A 1 166 ? -1.844 -12.047 -16.764 1.00 98.19 166 ILE A N 1
ATOM 1259 C CA . ILE A 1 166 ? -1.396 -12.444 -15.423 1.00 98.19 166 ILE A CA 1
ATOM 1260 C C . ILE A 1 166 ? -1.474 -13.964 -15.321 1.00 98.19 166 ILE A C 1
ATOM 1262 O O . ILE A 1 166 ? -2.566 -14.531 -15.274 1.00 98.19 166 ILE A O 1
ATOM 1266 N N . LYS A 1 167 ? -0.313 -14.617 -15.305 1.00 98.00 167 LYS A N 1
ATOM 1267 C CA . LYS A 1 167 ? -0.184 -16.081 -15.246 1.00 98.00 167 LYS A CA 1
ATOM 1268 C C . LYS A 1 167 ? -0.089 -16.587 -13.816 1.00 98.00 167 LYS A C 1
ATOM 1270 O O . LYS A 1 167 ? -0.555 -17.684 -13.519 1.00 98.00 167 LYS A O 1
ATOM 1275 N N . ASP A 1 168 ? 0.487 -15.775 -12.939 1.00 97.69 168 ASP A N 1
ATOM 1276 C CA . ASP A 1 168 ? 0.599 -16.047 -11.516 1.00 97.69 168 ASP A CA 1
ATOM 1277 C C . ASP A 1 168 ? 0.403 -14.772 -10.693 1.00 97.69 168 ASP A C 1
ATOM 1279 O O . ASP A 1 168 ? 0.755 -13.663 -11.107 1.00 97.69 168 ASP A O 1
ATOM 1283 N N . ALA A 1 169 ? -0.183 -14.958 -9.513 1.00 97.50 169 ALA A N 1
ATOM 1284 C CA . ALA A 1 169 ? -0.293 -13.945 -8.482 1.00 97.50 169 ALA A CA 1
ATOM 1285 C C . ALA A 1 169 ? 0.005 -14.595 -7.129 1.00 97.50 169 ALA A C 1
ATOM 1287 O O . ALA A 1 169 ? -0.554 -15.645 -6.805 1.00 97.50 169 ALA A O 1
ATOM 1288 N N . ALA A 1 170 ? 0.872 -13.968 -6.339 1.00 97.00 170 ALA A N 1
ATOM 1289 C CA . ALA A 1 170 ? 1.222 -14.435 -5.004 1.00 97.00 170 ALA A CA 1
ATOM 1290 C C . ALA A 1 170 ? 1.103 -13.293 -3.998 1.00 97.00 170 ALA A C 1
ATOM 1292 O O . ALA A 1 170 ? 1.631 -12.202 -4.217 1.00 97.00 170 ALA A O 1
ATOM 1293 N N . LEU A 1 171 ? 0.418 -13.561 -2.889 1.00 94.94 171 LEU A N 1
ATOM 1294 C CA . LEU A 1 171 ? 0.343 -12.664 -1.745 1.00 94.94 171 LEU A CA 1
ATOM 1295 C C . LEU A 1 171 ? 1.147 -13.282 -0.603 1.00 94.94 171 LEU A C 1
ATOM 1297 O O . LEU A 1 171 ? 0.826 -14.370 -0.131 1.00 94.94 171 LEU A O 1
ATOM 1301 N N . GLU A 1 172 ? 2.193 -12.590 -0.176 1.00 93.00 172 GLU A N 1
ATOM 1302 C CA . GLU A 1 172 ? 3.077 -13.022 0.902 1.00 93.00 172 GLU A CA 1
ATOM 1303 C C . GLU A 1 172 ? 2.846 -12.136 2.123 1.00 93.00 172 GLU A C 1
ATOM 1305 O O . GLU A 1 172 ? 2.880 -10.907 2.027 1.00 93.00 172 GLU A O 1
ATOM 1310 N N . LEU A 1 173 ? 2.623 -12.774 3.271 1.00 89.69 173 LEU A N 1
ATOM 1311 C CA . LEU A 1 173 ? 2.506 -12.123 4.568 1.00 89.69 173 LEU A CA 1
ATOM 1312 C C . LEU A 1 173 ? 3.729 -12.495 5.408 1.00 89.69 173 LEU A C 1
ATOM 1314 O O . LEU A 1 173 ? 4.021 -13.681 5.554 1.00 89.69 173 LEU A O 1
ATOM 1318 N N . SER A 1 174 ? 4.421 -11.503 5.962 1.00 85.62 174 SER A N 1
ATOM 1319 C CA . SER A 1 174 ? 5.594 -11.716 6.817 1.00 85.62 174 SER A CA 1
ATOM 1320 C C . SER A 1 174 ? 5.393 -11.079 8.193 1.00 85.62 174 SER A C 1
ATOM 1322 O O . SER A 1 174 ? 5.026 -9.907 8.296 1.00 85.62 174 SER A O 1
ATOM 1324 N N . CYS A 1 175 ? 5.694 -11.837 9.246 1.00 81.38 175 CYS A N 1
ATOM 1325 C CA . CYS A 1 175 ? 5.819 -11.384 10.635 1.00 81.38 175 CYS A CA 1
ATOM 1326 C C . CYS A 1 175 ? 7.096 -11.978 11.251 1.00 81.38 175 CYS A C 1
ATOM 1328 O O . CYS A 1 175 ? 7.611 -12.967 10.723 1.00 81.38 175 CYS A O 1
ATOM 1330 N N . TYR A 1 176 ? 7.604 -11.372 12.327 1.00 68.31 176 TYR A N 1
ATOM 1331 C CA . TYR A 1 176 ? 8.780 -11.858 13.061 1.00 68.31 176 TYR A CA 1
ATOM 1332 C C . TYR A 1 176 ? 8.402 -12.777 14.229 1.00 68.31 176 TYR A C 1
ATOM 1334 O O . TYR A 1 176 ? 7.458 -12.424 14.977 1.00 68.31 176 TYR A O 1
#

Sequence (176 aa):
MTRLALIGVAVGLALLRCAGAEAKTPVTVSDKGPQYRTSQYADHVGHRYEDRTVTLQCGEVRYGIHYRGCVDESHKGRVGVVEGSVGMPAPSSENWYGGGFLRLKLNGVDVGSYRLAAMQVTEQGERGGVELVWDTADAVVRMRFMLESGANHVKAEVSWIPKAEIKDAALELSCY